Protein AF-A0A7Y2UYR2-F1 (afdb_monomer)

Structure (mmCIF, N/CA/C/O backbone):
data_AF-A0A7Y2UYR2-F1
#
_entry.id   AF-A0A7Y2UYR2-F1
#
loop_
_atom_site.group_PDB
_atom_site.id
_atom_site.type_symbol
_atom_site.label_atom_id
_atom_site.label_alt_id
_atom_site.label_comp_id
_atom_site.label_asym_id
_atom_site.label_entity_id
_atom_site.label_seq_id
_atom_site.pdbx_PDB_ins_code
_atom_site.Cartn_x
_atom_site.Cartn_y
_atom_site.Cartn_z
_atom_site.occupancy
_atom_site.B_iso_or_equiv
_atom_site.auth_seq_id
_atom_site.auth_comp_id
_atom_site.auth_asym_id
_atom_site.auth_atom_id
_atom_site.pdbx_PDB_model_num
ATOM 1 N N . MET A 1 1 ? 30.351 7.283 -26.954 1.00 64.44 1 MET A N 1
ATOM 2 C CA . MET A 1 1 ? 29.504 8.213 -26.164 1.00 64.44 1 MET A CA 1
ATOM 3 C C . MET A 1 1 ? 28.048 7.753 -26.001 1.00 64.44 1 MET A C 1
ATOM 5 O O . MET A 1 1 ? 27.666 7.480 -24.872 1.00 64.44 1 MET A O 1
ATOM 9 N N . LYS A 1 2 ? 27.247 7.568 -27.071 1.00 71.25 2 LYS A N 1
ATOM 10 C CA . LYS A 1 2 ? 25.807 7.194 -26.972 1.00 71.25 2 LYS A CA 1
ATOM 11 C C . LYS A 1 2 ? 25.498 5.942 -26.124 1.00 71.25 2 LYS A C 1
ATOM 13 O O . LYS A 1 2 ? 24.516 5.931 -25.391 1.00 71.25 2 LYS A O 1
ATOM 18 N N . LYS A 1 3 ? 26.345 4.905 -26.185 1.00 72.88 3 LYS A N 1
ATOM 19 C CA . LYS A 1 3 ? 26.181 3.661 -25.402 1.00 72.88 3 LYS A CA 1
ATOM 20 C C . LYS A 1 3 ? 26.309 3.885 -23.885 1.00 72.88 3 LYS A C 1
ATOM 22 O O . LYS A 1 3 ? 25.562 3.281 -23.128 1.00 72.88 3 LYS A O 1
ATOM 27 N N . SER A 1 4 ? 27.207 4.783 -23.467 1.00 76.19 4 SER A N 1
ATOM 28 C CA . SER A 1 4 ? 27.420 5.134 -22.054 1.00 76.19 4 SER A CA 1
ATOM 29 C C . SER A 1 4 ? 26.236 5.929 -21.488 1.00 76.19 4 SER A C 1
ATOM 31 O O . SER A 1 4 ? 25.707 5.585 -20.436 1.00 76.19 4 SER A O 1
ATOM 33 N N . VAL A 1 5 ? 25.719 6.902 -22.251 1.00 80.31 5 VAL A N 1
ATOM 34 C CA . VAL A 1 5 ? 24.523 7.679 -21.869 1.00 80.31 5 VAL A CA 1
ATOM 35 C C . VAL A 1 5 ? 23.295 6.773 -21.709 1.00 80.31 5 VAL A C 1
ATOM 37 O O . VAL A 1 5 ? 22.591 6.852 -20.707 1.00 80.31 5 VAL A O 1
ATOM 40 N N . LYS A 1 6 ? 23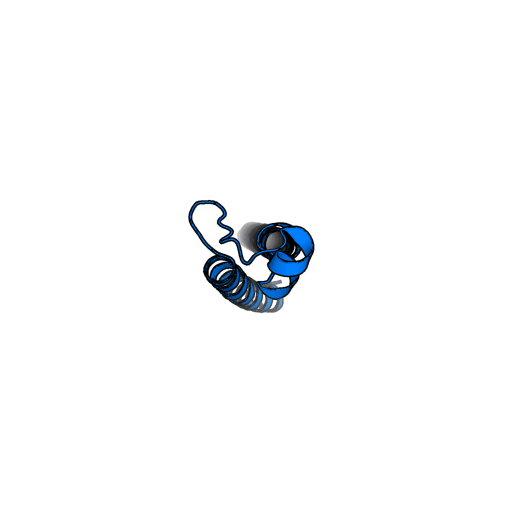.073 5.836 -22.643 1.00 80.62 6 LYS A N 1
ATOM 41 C CA . LYS A 1 6 ? 21.965 4.867 -22.546 1.00 80.62 6 LYS A CA 1
ATOM 42 C C . LYS A 1 6 ? 22.076 3.975 -21.302 1.00 80.62 6 LYS A C 1
ATOM 44 O O . LYS A 1 6 ? 21.067 3.705 -20.656 1.00 80.62 6 LYS A O 1
ATOM 49 N N . ALA A 1 7 ? 23.287 3.528 -20.964 1.00 81.75 7 ALA A N 1
ATOM 50 C CA . ALA A 1 7 ? 23.526 2.716 -19.773 1.00 81.75 7 ALA A CA 1
ATOM 51 C C . ALA A 1 7 ? 23.235 3.495 -18.476 1.00 81.75 7 ALA A C 1
ATOM 53 O O . ALA A 1 7 ? 22.584 2.963 -17.580 1.00 81.75 7 ALA A O 1
ATOM 54 N N . MET A 1 8 ? 23.635 4.770 -18.409 1.00 87.44 8 MET A N 1
ATOM 55 C CA . MET A 1 8 ? 23.328 5.651 -17.277 1.00 87.44 8 MET A CA 1
ATOM 56 C C . MET A 1 8 ? 21.815 5.846 -17.098 1.00 87.44 8 MET A C 1
ATOM 58 O O . MET A 1 8 ? 21.312 5.713 -15.987 1.00 87.44 8 MET A O 1
ATOM 62 N N . HIS A 1 9 ? 21.074 6.083 -18.184 1.00 89.56 9 HIS A N 1
ATOM 63 C CA . HIS A 1 9 ? 19.617 6.251 -18.121 1.00 89.56 9 HIS A CA 1
ATOM 64 C C . HIS A 1 9 ? 18.908 4.977 -17.636 1.00 89.56 9 HIS A C 1
ATOM 66 O O . HIS A 1 9 ? 17.979 5.072 -16.837 1.00 89.56 9 HIS A O 1
ATOM 72 N N . LYS A 1 10 ? 19.365 3.786 -18.063 1.00 88.31 10 LYS A N 1
ATOM 73 C CA . LYS A 1 10 ? 18.843 2.505 -17.548 1.00 88.31 10 LYS A CA 1
ATOM 74 C C . LYS A 1 10 ? 19.096 2.371 -16.042 1.00 88.31 10 LYS A C 1
ATOM 76 O O . LYS A 1 10 ? 18.196 1.981 -15.309 1.00 88.31 10 LYS A O 1
ATOM 81 N N . SER A 1 11 ? 20.297 2.728 -15.580 1.00 91.62 11 SER A N 1
ATOM 82 C CA . SER A 1 11 ? 20.651 2.679 -14.155 1.00 91.62 11 SER A CA 1
ATOM 83 C C . SER A 1 11 ? 19.757 3.588 -13.304 1.00 91.62 11 SER A C 1
ATOM 85 O O . SER A 1 11 ? 19.200 3.142 -12.304 1.00 91.62 11 SER A O 1
ATOM 87 N N . ILE A 1 12 ? 19.548 4.836 -13.743 1.00 94.19 12 ILE A N 1
ATOM 88 C CA . ILE A 1 12 ? 18.667 5.791 -13.054 1.00 94.19 12 ILE A CA 1
ATOM 89 C C . ILE A 1 12 ? 17.230 5.263 -13.013 1.00 94.19 12 ILE A C 1
ATOM 91 O O . ILE A 1 12 ? 16.621 5.269 -11.949 1.00 94.19 12 ILE A O 1
ATOM 95 N N . LEU A 1 13 ? 16.708 4.753 -14.135 1.00 93.44 13 LEU A N 1
ATOM 96 C CA . LEU A 1 13 ? 15.362 4.176 -14.193 1.00 93.44 13 LEU A CA 1
ATOM 97 C C . LEU A 1 13 ? 15.198 3.014 -13.203 1.00 93.44 13 LEU A C 1
ATOM 99 O O . LEU A 1 13 ? 14.237 2.993 -12.437 1.00 93.44 13 LEU A O 1
ATOM 103 N N . ASN A 1 14 ? 16.151 2.081 -13.179 1.00 93.88 14 ASN A N 1
ATOM 104 C CA . ASN A 1 14 ? 16.121 0.936 -12.270 1.00 93.88 14 ASN A CA 1
ATOM 105 C C . ASN A 1 14 ? 16.178 1.382 -10.803 1.00 93.88 14 ASN A C 1
ATOM 107 O O . ASN A 1 14 ? 15.412 0.890 -9.977 1.00 93.88 14 ASN A O 1
ATOM 111 N N . PHE A 1 15 ? 17.043 2.348 -10.481 1.00 95.81 15 PHE A N 1
ATOM 112 C CA . PHE A 1 15 ? 17.120 2.919 -9.139 1.00 95.81 15 PHE A CA 1
ATOM 113 C C . PHE A 1 15 ? 15.804 3.595 -8.732 1.00 95.81 15 PHE A C 1
ATOM 115 O O . PHE A 1 15 ? 15.320 3.368 -7.625 1.00 95.81 15 PHE A O 1
ATOM 122 N N . SER A 1 16 ? 15.190 4.372 -9.628 1.00 96.31 16 SER A N 1
ATOM 123 C CA . SER A 1 16 ? 13.896 5.011 -9.378 1.00 96.31 16 SER A CA 1
ATOM 124 C C . SER A 1 16 ? 12.790 3.987 -9.120 1.00 96.31 16 SER A C 1
ATOM 126 O O . SER A 1 16 ? 12.044 4.150 -8.157 1.00 96.31 16 SER A O 1
ATOM 128 N N . ILE A 1 17 ? 12.703 2.914 -9.916 1.00 96.56 17 ILE A N 1
ATOM 129 C CA . ILE A 1 17 ? 11.724 1.836 -9.694 1.00 96.56 17 ILE A CA 1
ATOM 130 C C . IL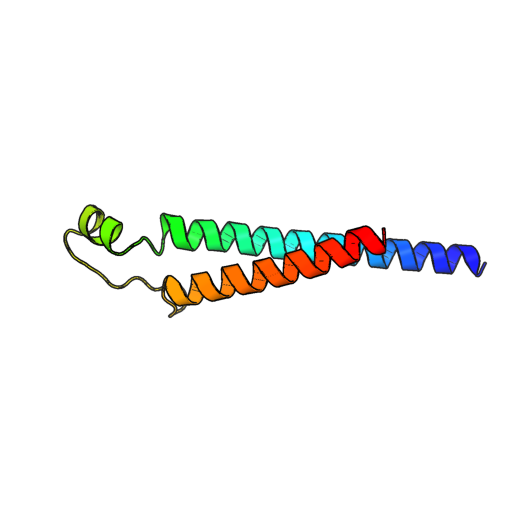E A 1 17 ? 11.936 1.205 -8.313 1.00 96.56 17 ILE A C 1
ATOM 132 O O . ILE A 1 17 ? 10.982 1.085 -7.546 1.00 96.56 17 ILE A O 1
ATOM 136 N N . ASN A 1 18 ? 13.182 0.883 -7.955 1.00 97.31 18 ASN A N 1
ATOM 137 C CA . ASN A 1 18 ? 13.510 0.292 -6.655 1.00 97.31 18 ASN A CA 1
ATOM 138 C C . ASN A 1 18 ? 13.137 1.213 -5.489 1.00 97.31 18 ASN A C 1
ATOM 140 O O . ASN A 1 18 ? 12.569 0.757 -4.497 1.00 97.31 18 ASN A O 1
ATOM 144 N N . ALA A 1 19 ? 13.427 2.509 -5.610 1.00 98.00 19 ALA A N 1
ATOM 145 C CA . ALA A 1 19 ? 13.093 3.494 -4.589 1.00 98.00 19 ALA A CA 1
ATOM 146 C C . ALA A 1 19 ? 11.573 3.612 -4.394 1.00 98.00 19 ALA A C 1
ATOM 148 O O . ALA A 1 19 ? 11.095 3.578 -3.260 1.00 98.00 19 ALA A O 1
ATOM 149 N N . VAL A 1 20 ? 10.798 3.684 -5.483 1.00 97.88 20 VAL A N 1
ATOM 150 C CA . VAL A 1 20 ? 9.329 3.739 -5.402 1.00 97.88 20 VAL A CA 1
ATOM 151 C C . VAL A 1 20 ? 8.767 2.447 -4.807 1.00 97.88 20 VAL A C 1
ATOM 153 O O . VAL A 1 20 ? 7.912 2.507 -3.927 1.00 97.88 20 VAL A O 1
ATOM 156 N N . MET A 1 21 ? 9.282 1.283 -5.208 1.00 98.19 21 MET A N 1
ATOM 157 C CA . MET A 1 21 ? 8.891 0.000 -4.616 1.00 98.19 21 MET A CA 1
ATOM 158 C C . MET A 1 21 ? 9.153 -0.050 -3.109 1.00 98.19 21 MET A C 1
ATOM 160 O O . MET A 1 21 ? 8.282 -0.484 -2.355 1.00 98.19 21 MET A O 1
ATOM 164 N N . ALA A 1 22 ? 10.318 0.422 -2.658 1.00 98.38 22 ALA A N 1
ATOM 165 C CA . ALA A 1 22 ? 10.659 0.468 -1.239 1.00 98.38 22 ALA A CA 1
ATOM 166 C C . ALA A 1 22 ? 9.697 1.374 -0.450 1.00 98.38 22 ALA A C 1
ATOM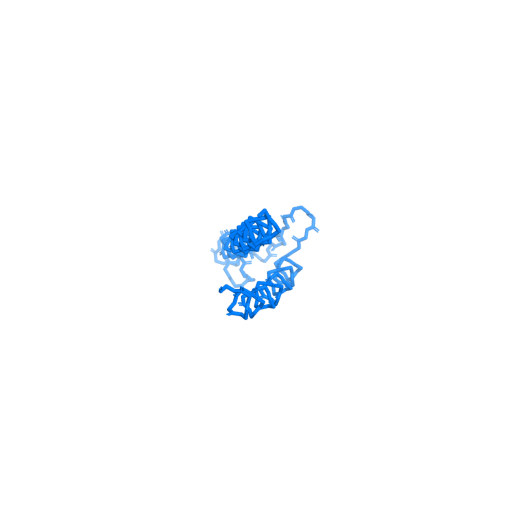 168 O O . ALA A 1 22 ? 9.254 1.006 0.641 1.00 98.38 22 ALA A O 1
ATOM 169 N N . LEU A 1 23 ? 9.314 2.523 -1.015 1.00 98.38 23 LEU A N 1
ATOM 170 C CA . LEU A 1 23 ? 8.326 3.421 -0.413 1.00 98.38 23 LEU A CA 1
ATOM 1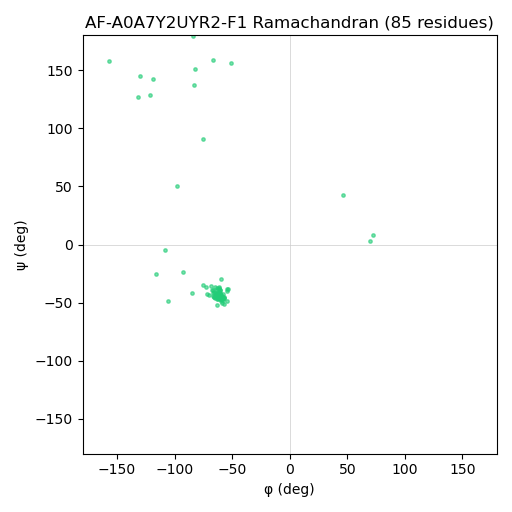71 C C . LEU A 1 23 ? 6.932 2.785 -0.352 1.00 98.38 23 LEU A C 1
ATOM 173 O O . LEU A 1 23 ? 6.297 2.818 0.702 1.00 98.38 23 LEU A O 1
ATOM 177 N N . CYS A 1 24 ? 6.472 2.151 -1.436 1.00 98.25 24 CYS A N 1
ATOM 178 C CA . CYS A 1 24 ? 5.203 1.421 -1.447 1.00 98.25 24 CYS A CA 1
ATOM 179 C C . CYS A 1 24 ? 5.191 0.312 -0.391 1.00 98.25 24 CYS A C 1
ATOM 181 O O . CYS A 1 24 ? 4.237 0.206 0.375 1.00 98.25 24 CYS A O 1
ATOM 183 N N . MET A 1 25 ? 6.263 -0.478 -0.300 1.00 98.44 25 MET A N 1
ATOM 184 C CA . MET A 1 25 ? 6.379 -1.550 0.687 1.00 98.44 25 MET A CA 1
ATOM 185 C C . MET A 1 25 ? 6.366 -1.008 2.119 1.00 98.44 25 MET A C 1
ATOM 187 O O . MET A 1 25 ? 5.652 -1.537 2.968 1.00 98.44 25 MET A O 1
ATOM 191 N N . SER A 1 26 ? 7.084 0.088 2.370 1.00 98.56 26 SER A N 1
ATOM 192 C CA . SER A 1 26 ? 7.095 0.764 3.672 1.00 98.56 26 SER A CA 1
ATOM 193 C C . SER A 1 26 ? 5.695 1.242 4.068 1.00 98.56 26 SER A C 1
ATOM 195 O O . SER A 1 26 ? 5.266 1.025 5.201 1.00 98.56 26 SER A O 1
ATOM 197 N N . ALA A 1 27 ? 4.947 1.830 3.129 1.00 98.25 27 ALA A N 1
ATOM 198 C CA . ALA A 1 27 ? 3.577 2.279 3.357 1.00 98.25 27 ALA A CA 1
ATOM 199 C C . ALA A 1 27 ? 2.611 1.110 3.613 1.00 98.25 27 ALA A C 1
ATOM 201 O O . ALA A 1 27 ? 1.828 1.163 4.557 1.00 98.25 27 ALA A O 1
ATOM 202 N N . ILE A 1 28 ? 2.692 0.031 2.826 1.00 98.69 28 ILE A N 1
ATOM 203 C CA . ILE A 1 28 ? 1.884 -1.186 3.022 1.00 98.69 28 ILE A CA 1
ATOM 204 C C . ILE A 1 28 ? 2.124 -1.749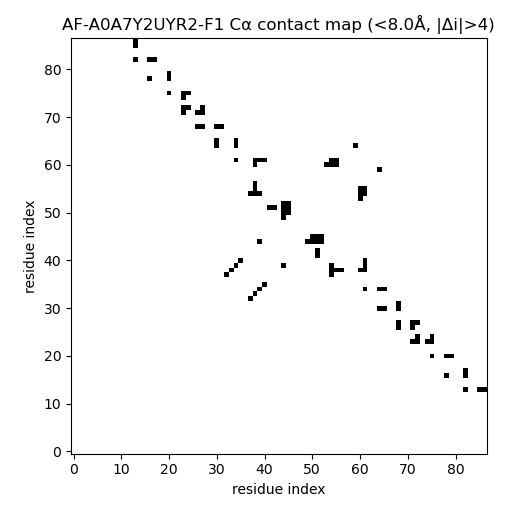 4.422 1.00 98.69 28 ILE A C 1
ATOM 206 O O . ILE A 1 28 ? 1.168 -1.966 5.165 1.00 98.69 28 ILE A O 1
ATOM 210 N N . ILE A 1 29 ? 3.389 -1.930 4.810 1.00 98.56 29 ILE A N 1
ATOM 211 C CA . ILE A 1 29 ? 3.757 -2.436 6.135 1.00 98.56 29 ILE A CA 1
ATOM 212 C C . ILE A 1 29 ? 3.226 -1.502 7.228 1.00 98.56 29 ILE A C 1
ATOM 214 O O . ILE A 1 29 ? 2.555 -1.965 8.149 1.00 98.56 29 ILE A O 1
ATOM 218 N N . GLY A 1 30 ? 3.455 -0.192 7.105 1.00 98.25 30 GLY A N 1
ATOM 219 C CA . GLY A 1 30 ? 2.975 0.804 8.066 1.00 98.25 30 GLY A CA 1
ATOM 220 C C . GLY A 1 30 ? 1.454 0.788 8.239 1.00 98.25 30 GLY A C 1
ATOM 221 O O . GLY A 1 30 ? 0.962 0.795 9.365 1.00 98.25 30 GLY A O 1
ATOM 222 N N . ILE A 1 31 ? 0.696 0.676 7.145 1.00 98.38 31 ILE A N 1
ATOM 223 C CA . ILE A 1 31 ? -0.766 0.549 7.206 1.00 98.38 31 ILE A CA 1
ATOM 224 C C . ILE A 1 31 ? -1.173 -0.801 7.812 1.00 98.38 31 ILE A C 1
ATOM 226 O O . ILE A 1 31 ? -2.142 -0.868 8.564 1.00 98.38 31 ILE A O 1
ATOM 230 N N . GLY A 1 32 ? -0.422 -1.872 7.548 1.00 98.12 32 GLY A N 1
ATOM 231 C CA . GLY A 1 32 ? -0.616 -3.164 8.207 1.00 98.12 32 GLY A CA 1
ATOM 232 C C . GLY A 1 32 ? -0.50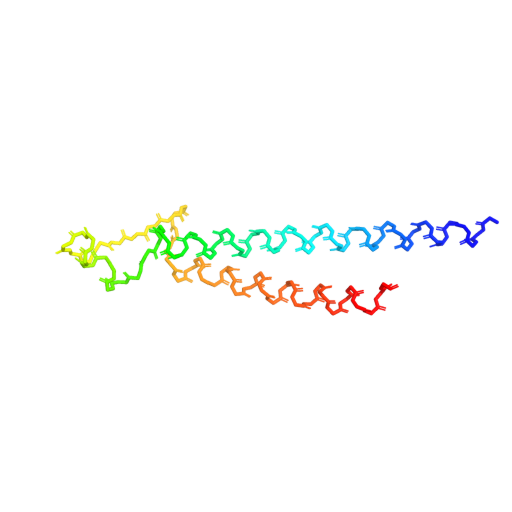3 -3.049 9.731 1.00 98.12 32 GLY A C 1
ATOM 233 O O . GLY A 1 32 ? -1.380 -3.530 10.449 1.00 98.12 32 GLY A O 1
ATOM 234 N N . PHE A 1 33 ? 0.514 -2.332 10.224 1.00 98.44 33 PHE A N 1
ATOM 235 C CA . PHE A 1 33 ? 0.655 -2.010 11.648 1.00 98.44 33 PHE A CA 1
ATOM 236 C C . PHE A 1 33 ? -0.505 -1.149 12.159 1.00 98.44 33 PHE A C 1
ATOM 238 O O . PHE A 1 33 ? -1.105 -1.485 13.181 1.00 98.44 33 PHE A O 1
ATOM 245 N N . LEU A 1 34 ? -0.869 -0.087 11.436 1.00 97.94 34 LEU A N 1
ATOM 246 C CA . LEU A 1 34 ? -1.993 0.780 11.794 1.00 97.94 34 LEU A CA 1
ATOM 247 C C . LEU A 1 34 ? -3.285 -0.031 11.965 1.00 97.94 34 LEU A C 1
ATOM 249 O O . LEU A 1 34 ? -3.966 0.083 12.981 1.00 97.94 34 LEU A O 1
ATOM 253 N N . ILE A 1 35 ? -3.608 -0.895 11.003 1.00 97.44 35 ILE A N 1
ATOM 254 C CA . ILE A 1 35 ? -4.807 -1.736 11.036 1.00 97.44 35 ILE A CA 1
ATOM 255 C C . ILE A 1 35 ? -4.726 -2.770 12.159 1.00 97.44 35 ILE A C 1
ATOM 257 O O . ILE A 1 35 ? -5.719 -3.013 12.846 1.00 97.44 35 ILE A O 1
ATOM 261 N N . LYS A 1 36 ? -3.566 -3.399 12.362 1.00 97.38 36 LYS A N 1
ATOM 262 C CA . LYS A 1 36 ? -3.438 -4.469 13.353 1.00 97.38 36 LYS A CA 1
ATOM 263 C C . LYS A 1 36 ? -3.459 -3.957 14.791 1.00 97.38 36 LYS A C 1
ATOM 265 O O . LYS A 1 36 ? -4.024 -4.644 15.634 1.00 97.38 36 LYS A O 1
ATOM 270 N N . TYR A 1 37 ? -2.869 -2.796 15.068 1.00 96.62 37 TYR A N 1
ATOM 271 C CA . TYR A 1 37 ? -2.622 -2.352 16.445 1.00 96.62 37 TYR A CA 1
ATOM 272 C C . TYR A 1 37 ? -3.374 -1.085 16.846 1.00 96.62 37 TYR A C 1
ATOM 274 O O . TYR A 1 37 ? -3.628 -0.891 18.030 1.00 96.62 37 TYR A O 1
ATOM 282 N N . THR A 1 38 ? -3.747 -0.228 15.897 1.00 95.75 38 THR A N 1
ATOM 283 C CA . THR A 1 38 ? -4.447 1.031 16.198 1.00 95.75 38 THR A CA 1
ATOM 284 C C . THR A 1 38 ? -5.920 0.948 15.825 1.00 95.75 38 THR A C 1
ATOM 286 O O . THR A 1 38 ? -6.779 1.263 16.637 1.00 95.75 38 THR A O 1
ATOM 289 N N . LEU A 1 39 ? -6.236 0.483 14.617 1.00 97.12 39 LEU A N 1
ATOM 290 C CA . LEU A 1 39 ? -7.604 0.346 14.117 1.00 97.12 39 LEU A CA 1
ATOM 291 C C . LEU A 1 39 ? -8.097 -1.090 14.294 1.00 97.12 39 LEU A C 1
ATOM 293 O O . LEU A 1 39 ? -8.587 -1.703 13.343 1.00 97.12 39 LEU A O 1
ATOM 297 N N . ILE A 1 40 ? -7.937 -1.624 15.509 1.00 96.62 40 ILE A N 1
ATOM 298 C CA . ILE A 1 40 ? -8.238 -3.014 15.883 1.00 96.62 40 ILE A CA 1
ATOM 299 C C . ILE A 1 40 ? -9.654 -3.446 15.470 1.00 96.62 40 ILE A C 1
ATOM 301 O O . ILE A 1 40 ? -10.547 -2.624 15.223 1.00 96.62 40 ILE A O 1
ATOM 305 N N . SER A 1 41 ? -9.842 -4.754 15.314 1.00 94.94 41 SER A N 1
ATOM 306 C C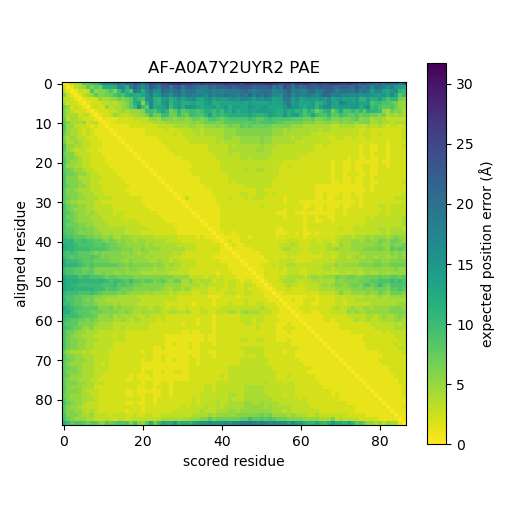A . SER A 1 41 ? -11.097 -5.334 14.832 1.00 94.94 41 SER A CA 1
ATOM 307 C C . SER A 1 41 ? -12.223 -5.129 15.844 1.00 94.94 41 SER A C 1
ATOM 309 O O . SER A 1 41 ? -11.964 -4.928 17.025 1.00 94.94 41 SER A O 1
ATOM 311 N N . GLY A 1 42 ? -13.482 -5.198 15.404 1.00 93.00 42 GLY A N 1
ATOM 312 C CA . GLY A 1 42 ? -14.628 -5.012 16.304 1.00 93.00 42 GLY A CA 1
ATOM 313 C C . GLY A 1 42 ? -14.600 -5.952 17.514 1.00 93.00 42 GLY A C 1
ATOM 314 O O . GLY A 1 42 ? -14.889 -5.514 18.621 1.00 93.00 42 GLY A O 1
ATOM 315 N N . GLN A 1 43 ? -14.174 -7.206 17.322 1.00 93.56 43 GLN A N 1
ATOM 316 C CA . GLN A 1 43 ? -14.010 -8.167 18.415 1.00 93.56 43 GLN A CA 1
ATOM 317 C C . GLN A 1 43 ? -12.947 -7.703 19.421 1.00 93.56 43 GLN A C 1
ATOM 319 O O . GLN A 1 43 ? -13.244 -7.573 20.602 1.00 93.56 43 GLN A O 1
ATOM 324 N N . GLU A 1 44 ? -11.748 -7.353 18.942 1.00 95.56 44 GLU A N 1
ATOM 325 C CA . GLU A 1 44 ? -10.664 -6.853 19.802 1.00 95.56 44 GLU A CA 1
ATOM 326 C C . GLU A 1 44 ? -11.081 -5.569 20.553 1.00 95.56 44 GLU A C 1
ATOM 328 O O . GLU A 1 44 ? -10.622 -5.326 21.665 1.00 95.56 44 GLU A O 1
ATOM 333 N N . ARG A 1 45 ? -11.975 -4.740 19.991 1.00 95.75 45 ARG A N 1
ATOM 334 C CA . ARG A 1 45 ? -12.481 -3.536 20.677 1.00 95.75 45 ARG A CA 1
ATOM 335 C C . ARG A 1 45 ? -13.328 -3.866 21.896 1.00 95.75 45 ARG A C 1
ATOM 337 O O . ARG A 1 45 ? -13.212 -3.163 22.896 1.00 95.75 45 ARG A O 1
ATOM 344 N N . TRP A 1 46 ? -14.154 -4.909 21.828 1.00 96.44 46 TRP A N 1
ATOM 345 C CA . TRP A 1 46 ? -14.890 -5.384 23.000 1.00 96.44 46 TRP A CA 1
ATOM 346 C C . TRP A 1 46 ? -13.933 -5.837 24.095 1.00 96.44 46 TRP A C 1
ATOM 348 O O . TRP A 1 46 ? -14.112 -5.449 25.246 1.00 96.44 46 TRP A O 1
ATOM 358 N N . ASP A 1 47 ? -12.890 -6.573 23.720 1.00 96.38 47 ASP A N 1
ATOM 359 C CA . ASP A 1 47 ? -11.919 -7.114 24.669 1.00 96.38 47 ASP A CA 1
ATOM 360 C C . ASP A 1 47 ? -11.076 -6.004 25.330 1.00 96.38 47 ASP A C 1
ATOM 362 O O . ASP A 1 47 ? -10.812 -6.053 26.528 1.00 96.38 47 ASP A O 1
ATOM 366 N N . VAL A 1 48 ? -10.680 -4.973 24.570 1.00 95.94 48 VAL A N 1
ATOM 367 C CA . VAL A 1 48 ? -9.817 -3.877 25.056 1.00 95.94 48 VAL A CA 1
ATOM 368 C C . VAL A 1 48 ? -10.601 -2.769 25.763 1.00 95.94 48 VAL A C 1
ATOM 370 O O . VAL A 1 48 ? -10.144 -2.241 26.775 1.00 95.94 48 VAL A O 1
ATOM 373 N N . TYR A 1 49 ? -11.763 -2.380 25.234 1.00 95.81 49 TYR A N 1
ATOM 374 C CA . TYR A 1 49 ? -12.516 -1.212 25.710 1.00 95.81 49 TYR A CA 1
ATOM 375 C C . TYR A 1 49 ? -13.803 -1.569 26.467 1.00 95.81 49 TYR A C 1
ATOM 377 O O . TYR A 1 49 ? -14.487 -0.665 26.949 1.00 95.81 49 TYR A O 1
ATOM 385 N N . GLY A 1 50 ? -14.180 -2.850 26.543 1.00 96.38 50 GLY A N 1
ATOM 386 C CA . GLY A 1 50 ? -15.429 -3.310 27.167 1.00 96.38 50 GLY A CA 1
ATOM 387 C C . GLY A 1 50 ? -16.700 -2.935 26.394 1.00 96.38 50 GLY A C 1
ATOM 388 O O . GLY A 1 50 ? -17.811 -3.193 26.854 1.00 96.38 50 GLY A O 1
ATOM 389 N N . LYS A 1 51 ? -16.555 -2.296 25.230 1.00 93.25 51 LYS A N 1
ATOM 390 C CA . LYS A 1 51 ? -17.638 -1.883 24.335 1.00 93.25 51 LYS A CA 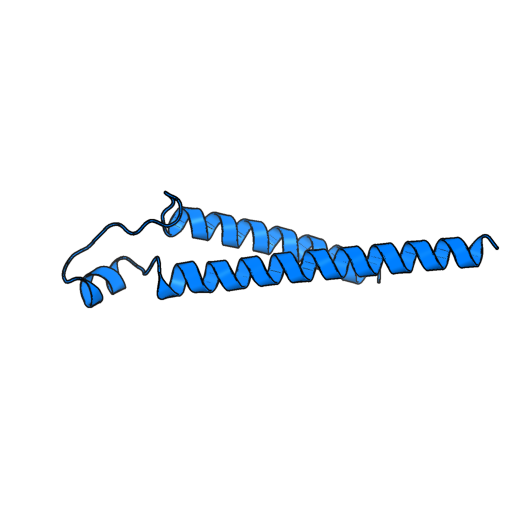1
ATOM 391 C C . LYS A 1 51 ? -17.114 -1.711 22.915 1.00 93.25 51 LYS A C 1
ATOM 393 O O . LYS A 1 51 ? -15.933 -1.432 22.713 1.00 93.25 51 LYS A O 1
ATOM 398 N N . ASN A 1 52 ? -18.002 -1.792 21.930 1.00 93.31 52 ASN A N 1
ATOM 399 C CA . ASN A 1 52 ? -17.634 -1.502 20.548 1.00 93.31 52 ASN A CA 1
ATOM 400 C C . ASN A 1 52 ? -17.490 0.011 20.322 1.00 93.31 52 ASN A C 1
ATOM 402 O O . ASN A 1 52 ? -18.466 0.697 20.021 1.00 93.31 52 ASN A O 1
ATOM 406 N N . VAL A 1 53 ? -16.280 0.539 20.503 1.00 94.62 53 VAL A N 1
ATOM 407 C CA . VAL A 1 53 ? -15.958 1.926 20.141 1.00 94.62 53 VAL A CA 1
ATOM 408 C C . VAL A 1 53 ? -15.635 2.041 18.654 1.00 94.62 53 VAL A C 1
ATOM 410 O O . VAL A 1 53 ? -15.124 1.109 18.032 1.00 94.62 53 VAL A O 1
ATOM 413 N N . GLU A 1 54 ? -15.902 3.198 18.065 1.00 94.12 54 GLU A N 1
ATOM 414 C CA . GLU A 1 54 ? -15.398 3.502 16.730 1.00 94.12 54 GLU A CA 1
ATOM 415 C C . GLU A 1 54 ? -13.962 4.021 16.824 1.00 94.12 54 GLU A C 1
ATOM 417 O O . GLU A 1 54 ? -13.631 4.815 17.704 1.00 94.12 54 GLU A O 1
ATOM 422 N N . LEU A 1 55 ? -13.099 3.547 15.926 1.00 96.50 55 LEU A N 1
ATOM 423 C CA . LEU A 1 55 ? -11.691 3.926 15.874 1.00 96.50 55 LEU A CA 1
ATOM 424 C C . LEU A 1 55 ? -11.401 4.523 14.507 1.00 96.50 55 LEU A C 1
ATOM 426 O O . LEU A 1 55 ? -11.684 3.897 13.483 1.00 96.50 55 LEU A O 1
ATOM 430 N N . TYR A 1 56 ? -10.799 5.705 14.521 1.00 96.81 56 TYR A N 1
ATOM 431 C CA . TYR A 1 56 ? -10.452 6.459 13.329 1.00 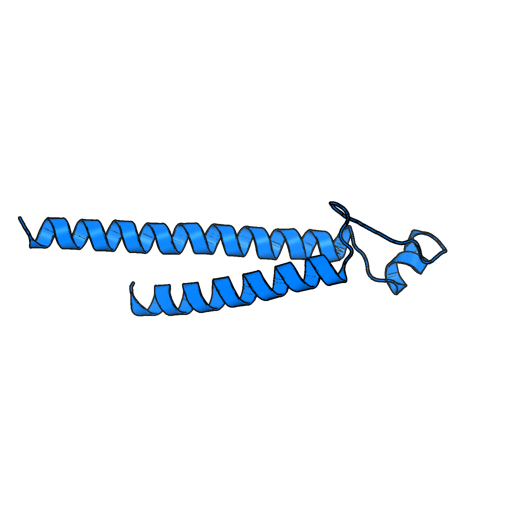96.81 56 TYR A CA 1
ATOM 432 C C . TYR A 1 56 ? -9.000 6.908 13.401 1.00 96.81 56 TYR A C 1
ATOM 434 O O . TYR A 1 56 ? -8.499 7.279 14.464 1.00 96.81 56 TYR A O 1
ATOM 442 N N . TRP A 1 57 ? -8.337 6.934 12.251 1.00 97.06 57 TRP A N 1
ATOM 443 C CA . TRP A 1 57 ? -7.048 7.592 12.089 1.00 97.06 57 TRP A CA 1
ATOM 444 C C . TRP A 1 57 ? -7.095 8.465 10.840 1.00 97.06 57 TRP A C 1
ATOM 446 O O . TRP A 1 57 ? -7.534 8.015 9.783 1.00 97.06 57 TRP A O 1
ATOM 456 N N . TYR A 1 58 ? -6.737 9.742 10.994 1.00 95.31 58 TYR A N 1
ATOM 457 C CA . TYR A 1 58 ? -6.999 10.795 10.001 1.00 95.31 58 TYR A CA 1
ATOM 458 C C . TYR A 1 58 ? -8.434 10.783 9.447 1.00 95.31 58 TYR A C 1
ATOM 460 O O . TYR A 1 58 ? -8.657 10.929 8.250 1.00 95.31 58 TYR A O 1
ATOM 468 N N . GLY A 1 59 ? -9.415 10.593 10.334 1.00 96.69 59 GLY A N 1
ATOM 469 C CA . GLY A 1 59 ? -10.836 10.600 9.972 1.00 96.69 59 GLY A CA 1
ATOM 470 C C . GLY A 1 59 ? -11.308 9.369 9.196 1.00 96.69 59 GLY A C 1
ATOM 471 O O . GLY A 1 59 ? -12.443 9.361 8.739 1.00 96.69 59 GLY A O 1
ATOM 472 N N . MET A 1 60 ? -10.466 8.340 9.054 1.00 97.38 60 MET A N 1
ATOM 473 C CA . MET A 1 60 ? -10.795 7.118 8.324 1.00 97.38 60 MET A CA 1
ATOM 474 C C . MET A 1 60 ? -10.751 5.886 9.221 1.00 97.38 60 MET A C 1
ATOM 476 O O . MET A 1 60 ? -9.894 5.773 10.102 1.00 97.38 60 MET A O 1
ATOM 480 N N . ASP A 1 61 ? -11.681 4.965 8.989 1.00 96.94 61 ASP A N 1
ATOM 481 C CA . ASP A 1 61 ? -11.801 3.725 9.751 1.00 96.94 61 ASP A CA 1
ATOM 482 C C . ASP A 1 61 ? -10.867 2.613 9.231 1.00 96.94 61 ASP A C 1
ATOM 484 O O . ASP A 1 61 ? -10.121 2.762 8.255 1.00 96.94 61 ASP A O 1
ATOM 488 N N . ARG A 1 62 ? -10.917 1.451 9.894 1.00 96.62 62 ARG A N 1
ATOM 489 C CA . ARG A 1 62 ? -10.148 0.256 9.515 1.00 96.62 62 ARG A CA 1
ATOM 490 C C . ARG A 1 62 ? -10.377 -0.164 8.060 1.00 96.62 62 ARG A C 1
ATOM 492 O O . ARG A 1 62 ? -9.433 -0.603 7.407 1.00 96.62 62 ARG A O 1
ATOM 499 N N . ASN A 1 63 ? -11.612 -0.085 7.571 1.00 96.88 63 ASN A N 1
ATOM 500 C CA . ASN A 1 63 ? -11.983 -0.572 6.246 1.00 96.88 63 ASN A CA 1
ATOM 501 C C . ASN A 1 63 ? -11.416 0.337 5.158 1.00 96.88 63 ASN A C 1
ATOM 503 O O . ASN A 1 63 ? -10.858 -0.151 4.177 1.00 96.88 63 ASN A O 1
ATOM 507 N N . GLN A 1 64 ? -11.491 1.651 5.360 1.00 97.88 64 GLN A N 1
ATOM 508 C CA . GLN A 1 64 ? -10.910 2.637 4.452 1.00 97.88 64 GLN A CA 1
ATOM 509 C C . GLN A 1 64 ? -9.385 2.502 4.390 1.00 97.88 64 GLN A C 1
ATOM 511 O O . GLN A 1 64 ? -8.822 2.403 3.300 1.00 97.88 64 GLN A O 1
ATOM 516 N N . TRP A 1 65 ? -8.709 2.390 5.539 1.00 98.19 65 TRP A N 1
ATOM 517 C CA . TRP A 1 65 ? -7.271 2.094 5.570 1.00 98.19 65 TRP A CA 1
ATOM 518 C C . TRP A 1 65 ? -6.937 0.741 4.930 1.00 98.19 65 TRP A C 1
ATOM 520 O O . TRP A 1 65 ? -5.931 0.624 4.230 1.00 98.19 65 TRP A O 1
ATOM 530 N N . GLY A 1 66 ? -7.801 -0.264 5.099 1.00 98.00 66 GLY A N 1
ATOM 531 C CA . GLY A 1 66 ? -7.690 -1.561 4.431 1.00 98.00 66 GLY A CA 1
ATOM 532 C C . GLY A 1 66 ? -7.772 -1.461 2.907 1.00 98.00 66 GLY A C 1
ATOM 533 O O . GLY A 1 66 ? -7.007 -2.123 2.207 1.00 98.00 66 GLY A O 1
ATOM 534 N N . LEU A 1 67 ? -8.630 -0.586 2.378 1.00 98.31 67 LEU A N 1
ATOM 535 C CA . LEU A 1 67 ? -8.707 -0.316 0.943 1.00 98.31 67 LEU A CA 1
ATOM 536 C C . LEU A 1 67 ? -7.420 0.338 0.422 1.00 98.31 67 LEU A C 1
ATOM 538 O O . LEU A 1 67 ? -6.888 -0.104 -0.596 1.00 98.31 67 LEU A O 1
ATOM 542 N N . PHE A 1 68 ? -6.873 1.334 1.129 1.00 98.12 68 PHE A N 1
ATOM 543 C CA . PHE A 1 68 ? -5.582 1.933 0.761 1.00 98.12 68 PHE A CA 1
ATOM 544 C C . PHE A 1 68 ? -4.446 0.909 0.778 1.00 98.12 68 PHE A C 1
ATOM 546 O O . PHE A 1 68 ? -3.632 0.882 -0.145 1.00 98.12 68 PHE A O 1
ATOM 553 N N . HIS A 1 69 ? -4.416 0.036 1.789 1.00 98.44 69 HIS A N 1
ATOM 554 C CA . HIS A 1 69 ? -3.450 -1.058 1.873 1.00 98.44 69 HIS A CA 1
ATOM 555 C C . HIS A 1 69 ? -3.523 -1.971 0.641 1.00 98.44 69 HIS A C 1
ATOM 557 O O . HIS A 1 69 ? -2.497 -2.279 0.035 1.00 98.44 69 HIS A O 1
ATOM 563 N N . LEU A 1 70 ? -4.736 -2.358 0.234 1.00 98.50 70 LEU A N 1
ATOM 564 C CA . LEU A 1 70 ? -4.958 -3.214 -0.929 1.00 98.50 70 LEU A CA 1
ATOM 565 C C . LEU A 1 70 ? -4.532 -2.537 -2.241 1.00 98.50 70 LEU A C 1
ATOM 567 O O . LEU A 1 70 ? -3.833 -3.151 -3.047 1.00 98.50 70 LEU A O 1
ATOM 571 N N . ILE A 1 71 ? -4.913 -1.271 -2.444 1.00 98.56 71 ILE A N 1
ATOM 572 C CA . ILE A 1 71 ? -4.531 -0.496 -3.635 1.00 98.56 71 ILE A CA 1
ATOM 573 C C . ILE A 1 71 ? -3.006 -0.400 -3.738 1.00 98.56 71 ILE A C 1
ATOM 575 O O . ILE A 1 71 ? -2.445 -0.678 -4.798 1.00 98.56 71 ILE A O 1
ATOM 579 N N . LEU A 1 72 ? -2.323 -0.064 -2.640 1.00 98.50 72 LEU A N 1
ATOM 580 C CA . LEU A 1 72 ? -0.861 -0.012 -2.616 1.00 98.50 72 LEU A CA 1
ATOM 581 C C . LEU A 1 72 ? -0.237 -1.381 -2.909 1.00 98.50 72 LEU A C 1
ATOM 583 O O . LEU A 1 72 ? 0.762 -1.440 -3.623 1.00 98.50 72 LEU A O 1
ATOM 587 N N . GLY A 1 73 ? -0.839 -2.472 -2.427 1.00 98.56 73 GLY A N 1
ATOM 588 C CA . GLY A 1 73 ? -0.429 -3.837 -2.761 1.00 98.56 73 GLY A CA 1
ATOM 589 C C . GLY A 1 73 ? -0.456 -4.116 -4.267 1.00 98.56 73 GLY A C 1
ATOM 590 O O . GLY A 1 73 ? 0.524 -4.618 -4.817 1.00 98.56 73 GLY A O 1
ATOM 591 N N . PHE A 1 74 ? -1.530 -3.726 -4.960 1.00 98.56 74 PHE A N 1
ATOM 592 C CA . PHE A 1 74 ? -1.605 -3.853 -6.420 1.00 98.56 74 PHE A CA 1
ATOM 593 C C . PHE A 1 74 ? -0.595 -2.959 -7.146 1.00 98.56 74 PHE A C 1
ATOM 595 O O . PHE A 1 74 ? 0.040 -3.412 -8.098 1.00 98.56 74 PHE A O 1
ATOM 602 N N . VAL A 1 75 ? -0.395 -1.719 -6.687 1.00 98.38 75 VAL A N 1
ATOM 603 C CA . VAL A 1 75 ? 0.631 -0.820 -7.245 1.00 98.38 75 VAL A CA 1
ATOM 604 C C . VAL A 1 75 ? 2.021 -1.441 -7.110 1.00 98.38 75 VAL A C 1
ATOM 606 O O . VAL A 1 75 ? 2.765 -1.496 -8.089 1.00 98.38 75 VAL A O 1
ATOM 609 N N . LEU A 1 76 ? 2.359 -1.970 -5.930 1.00 98.50 76 LEU A N 1
ATOM 610 C CA . LEU A 1 76 ? 3.627 -2.657 -5.702 1.00 98.50 76 LEU A CA 1
ATOM 611 C C . LEU A 1 76 ? 3.772 -3.888 -6.607 1.00 98.50 76 LEU A C 1
ATOM 613 O O . LEU A 1 76 ? 4.855 -4.111 -7.140 1.00 98.50 76 LEU A O 1
ATOM 617 N N . MET A 1 77 ? 2.699 -4.654 -6.825 1.00 98.38 77 MET A N 1
ATOM 618 C CA . MET A 1 77 ? 2.711 -5.814 -7.722 1.00 98.38 77 MET A CA 1
ATOM 619 C C . MET A 1 77 ? 3.035 -5.415 -9.168 1.00 98.38 77 MET A C 1
ATOM 621 O O . MET A 1 77 ? 3.892 -6.027 -9.803 1.00 98.38 77 MET A O 1
ATOM 625 N N . VAL A 1 78 ? 2.399 -4.360 -9.685 1.00 98.00 78 VAL A N 1
ATOM 626 C CA . VAL A 1 78 ? 2.680 -3.843 -11.036 1.00 98.00 78 VAL A CA 1
ATOM 627 C C . VAL A 1 78 ? 4.121 -3.342 -11.142 1.00 98.00 78 VAL A C 1
ATOM 629 O O . VAL A 1 78 ? 4.814 -3.662 -12.109 1.00 98.00 78 VAL A O 1
ATOM 632 N N . LEU A 1 79 ? 4.599 -2.601 -10.137 1.00 97.38 79 LEU A N 1
ATOM 633 C CA . LEU A 1 79 ? 5.983 -2.127 -10.089 1.00 97.38 79 LEU A CA 1
ATOM 634 C C . LEU A 1 79 ? 6.986 -3.282 -10.022 1.00 97.38 79 LEU A C 1
ATOM 636 O O . LEU A 1 79 ? 8.023 -3.209 -10.672 1.00 97.38 79 LEU A O 1
ATOM 640 N N . LEU A 1 80 ? 6.672 -4.358 -9.297 1.00 98.06 80 LEU A N 1
ATOM 641 C CA . LEU A 1 80 ? 7.507 -5.554 -9.224 1.00 98.06 80 LEU A CA 1
ATOM 642 C C . LEU A 1 80 ? 7.612 -6.253 -10.581 1.00 98.06 80 LEU A C 1
ATOM 644 O O . LEU A 1 80 ? 8.711 -6.615 -10.993 1.00 98.06 80 LEU A O 1
ATOM 648 N N . VAL A 1 81 ? 6.502 -6.401 -11.307 1.00 98.00 81 VAL A N 1
ATOM 649 C CA . VAL A 1 81 ? 6.532 -6.948 -12.673 1.00 98.00 81 VAL A CA 1
ATOM 650 C C . VAL A 1 81 ? 7.381 -6.060 -13.585 1.00 98.00 81 VAL A C 1
ATOM 652 O O . VAL A 1 81 ? 8.242 -6.566 -14.305 1.00 98.00 81 VAL A O 1
ATOM 655 N N . ALA A 1 82 ? 7.199 -4.738 -13.519 1.00 95.75 82 ALA A N 1
ATOM 656 C CA . ALA A 1 82 ? 8.011 -3.795 -14.283 1.00 95.75 82 ALA A CA 1
ATOM 657 C C . ALA A 1 82 ? 9.503 -3.890 -13.919 1.00 95.75 82 ALA A C 1
ATOM 659 O O . ALA A 1 82 ? 10.348 -3.889 -14.812 1.00 95.75 82 ALA A O 1
ATOM 660 N N . HIS A 1 83 ? 9.830 -4.026 -12.632 1.00 95.38 83 HIS A N 1
ATOM 661 C CA . HIS A 1 83 ? 11.194 -4.225 -12.152 1.00 95.38 83 HIS A CA 1
ATOM 662 C C . HIS A 1 83 ? 11.819 -5.490 -12.749 1.00 95.38 83 HIS A C 1
ATOM 664 O O . HIS A 1 83 ? 12.894 -5.407 -13.332 1.00 95.38 83 HIS A O 1
ATOM 670 N N . ILE A 1 84 ? 11.127 -6.631 -12.681 1.00 96.62 84 ILE A N 1
ATOM 671 C CA . ILE A 1 84 ? 11.624 -7.909 -13.214 1.00 96.62 84 ILE A CA 1
ATOM 672 C C . ILE A 1 84 ? 11.880 -7.829 -14.727 1.00 96.62 84 ILE A C 1
ATOM 674 O O . ILE A 1 84 ? 12.860 -8.382 -15.212 1.00 96.62 84 ILE A O 1
ATOM 678 N N . VAL A 1 85 ? 11.016 -7.143 -15.483 1.00 95.44 85 VAL A N 1
ATOM 679 C CA . VAL A 1 85 ? 11.154 -7.026 -16.946 1.00 95.44 85 VAL A CA 1
ATOM 680 C C . VAL A 1 85 ? 12.264 -6.048 -17.354 1.00 95.44 85 VAL A C 1
ATOM 682 O O . VAL A 1 85 ? 12.915 -6.249 -18.381 1.00 95.44 85 VAL A O 1
ATOM 685 N N . LEU A 1 86 ? 12.467 -4.965 -16.598 1.00 89.06 86 LEU A N 1
ATOM 686 C CA . LEU A 1 86 ? 13.387 -3.881 -16.966 1.00 89.06 86 LEU A CA 1
ATOM 687 C C . LEU A 1 86 ? 14.807 -4.045 -16.406 1.00 89.06 86 LEU A C 1
ATOM 689 O O . LEU A 1 86 ? 15.746 -3.462 -16.965 1.00 89.06 86 LEU A O 1
ATOM 693 N N . HIS A 1 87 ? 14.971 -4.798 -15.318 1.00 81.62 87 HIS A N 1
ATOM 694 C CA . HIS A 1 87 ? 16.251 -4.977 -14.640 1.00 81.62 87 HIS A CA 1
ATOM 695 C C . HIS A 1 87 ? 17.139 -6.000 -15.359 1.00 81.62 87 HIS A C 1
ATOM 697 O O . HIS A 1 87 ? 18.119 -5.541 -16.009 1.00 81.62 87 HIS A O 1
#

Radius of gyration: 19.38 Å; Cα contacts (8 Å, |Δi|>4): 56; chains: 1; bounding box: 47×19×54 Å

pLDDT: mean 94.56, std 6.55, range [64.44, 98.69]

Mean predicted aligned error: 4.17 Å

Secondary structure (DSSP, 8-state):
-HHHHHHHHHHHHHHHHHHHHHHHHHHHHHHHHIIIIIS--HHHHHHHHSS-----BTTB-HHHHHHHHHHHHHHHHHHHHHHHHH-

Solvent-accessible surface area (backbone atoms only — not comparable to full-atom values): 4869 Å² total; per-residue (Å²): 111,74,71,59,55,54,50,51,53,52,51,53,51,51,51,50,52,52,52,52,44,52,50,39,51,50,49,34,52,53,44,49,49,41,38,66,73,68,30,48,52,70,67,56,28,34,76,75,67,76,39,80,70,88,51,67,59,96,90,35,39,44,66,58,51,48,51,52,34,53,54,42,50,53,53,40,51,54,50,48,54,51,45,71,75,71,108

Foldseek 3Di:
DVVVVVVVVLVVVLVVLVVVLVVLVVLLVVLVCCLPPQLDDQVVCCVPVVHRDFGDDPNDHSVVSVVVSVVSVVVSVVSVVVSVVSD

Sequence (87 aa):
MKKSVKAMHKSILNFSINAVMALCMSAIIGIGFLIKYTLISGQERWDVYGKNVELYWYGMDRNQWGLFHLILGFVLMVLLVAHIVLH